Protein AF-X1Q5M1-F1 (afdb_monomer)

InterPro domains:
  IPR013759 DNA topoisomerase, type IIA, subunit B, C-terminal [G3DSA:3.40.50.670] (1-106)
  IPR013760 DNA topoisomerase, type IIA-like domain superfamily [SSF56719] (1-65)
  IPR049353 DNA gyrase subunit B, hook [PF21249] (38-58)

Sequence (118 aa):
MCDADSDGNHIRTLLLTFFYRQMTELIKEGHIYIAQPPLYRVKKGKREEYIATEEKMADLILDMGMEGLKLVKKKGKNVYTNSQFRAILELLLEVANIESSLKKNGVELEKYCQKRHP

pLDDT: mean 85.72, std 7.83, range [49.25, 97.44]

Radius of gyration: 23.25 Å; Cα contacts (8 Å, |Δi|>4): 74; chains: 1; bounding box: 54×49×53 Å

Foldseek 3Di:
DFDPDPVSVVVVVVVVVCCVVPPVVCVVVPVDDDDQAFPDWDDDPPDIDGHRDPVVVVVVVLVVVLVPDWDADPPDRDIDDSVRVSVVVVVVVVVVVVQVVCVVVVHHPVVVVVVVPD

Nearest PDB structures (foldseek):
  6rku-assembly1_B  TM=8.480E-01  e=4.125E-06  Escherichia coli K-12
  6rkw-assembly1_B  TM=8.469E-01  e=5.034E-06  Escherichia coli K-12
  3nuh-assembly1_B-2  TM=8.353E-01  e=5.034E-06  Escherichia coli K-12
  4tma-assembly2_F  TM=8.167E-01  e=1.776E-05  Escherichia coli str. K-12 substr. MC4100
  8qqu-assembly1_D  TM=7.892E-01  e=3.937E-05  Escherichia coli

Secondary structure (DSSP, 8-state):
---SSHHHHHHHHHHHHHHHHH-HHHHHTT--------SEEEEETTEEEEE--HHHHHHHHHHHHHTT---B-TTSSPBPPHHHHHHHHHHHHHHHHHHHHHHHTT--HHHHHHHH--

Solvent-accessible surface area (backbone atoms only — not comparable to full-atom values): 7236 Å² total; per-residue (Å²): 128,66,57,95,47,73,65,24,52,51,53,49,51,52,51,52,50,46,39,59,75,76,40,43,64,46,58,77,74,61,74,69,82,80,76,80,74,62,73,43,76,50,76,60,93,90,50,72,49,76,35,69,47,70,66,63,48,54,51,50,51,50,53,61,64,48,63,92,63,77,58,66,50,94,91,45,96,57,63,56,52,71,69,60,50,49,55,52,51,54,54,50,50,52,51,50,54,50,46,54,55,34,45,76,71,74,41,55,60,66,66,51,53,56,71,74,57,126

Organism: NCBI:txid412755

Mean predicted aligned error: 9.01 Å

Structure (mmCIF, N/CA/C/O backbone):
data_AF-X1Q5M1-F1
#
_entry.id   AF-X1Q5M1-F1
#
loop_
_atom_site.group_PDB
_atom_site.id
_atom_site.type_symbol
_atom_site.label_atom_id
_atom_site.label_alt_id
_atom_site.label_comp_id
_atom_site.label_asym_id
_atom_site.label_entity_id
_atom_site.label_seq_id
_atom_site.pdbx_PDB_ins_code
_atom_site.Cartn_x
_atom_site.Cartn_y
_atom_site.Cartn_z
_atom_site.occupancy
_atom_site.B_iso_or_equiv
_atom_site.auth_seq_id
_atom_site.auth_comp_id
_atom_site.auth_asym_id
_atom_site.auth_atom_id
_atom_site.pdbx_PDB_model_num
ATOM 1 N N . MET A 1 1 ? 15.154 -10.272 -10.911 1.00 66.25 1 MET A N 1
ATOM 2 C CA . MET A 1 1 ? 14.584 -9.943 -9.588 1.00 66.25 1 MET A CA 1
ATOM 3 C C . MET A 1 1 ? 15.639 -9.148 -8.845 1.00 66.25 1 MET A C 1
ATOM 5 O O . MET A 1 1 ? 16.787 -9.568 -8.861 1.00 66.25 1 MET A O 1
ATOM 9 N N . CYS A 1 2 ? 15.284 -7.985 -8.313 1.00 76.31 2 CYS A N 1
ATOM 10 C CA . CYS A 1 2 ? 16.157 -7.166 -7.474 1.00 76.31 2 CYS A CA 1
ATOM 11 C C . CYS A 1 2 ? 15.385 -6.878 -6.189 1.00 76.31 2 CYS A C 1
ATOM 13 O O . CYS A 1 2 ? 14.156 -6.777 -6.252 1.00 76.31 2 CYS A O 1
ATOM 15 N N . ASP A 1 3 ? 16.085 -6.759 -5.068 1.00 79.69 3 ASP A N 1
ATOM 16 C CA . ASP A 1 3 ? 15.444 -6.484 -3.785 1.00 79.69 3 ASP A CA 1
ATOM 17 C C . ASP A 1 3 ? 14.753 -5.113 -3.784 1.00 79.69 3 ASP A C 1
ATOM 19 O O . ASP A 1 3 ? 15.034 -4.244 -4.616 1.00 79.69 3 ASP A O 1
ATOM 23 N N . ALA A 1 4 ? 13.804 -4.935 -2.866 1.00 71.62 4 ALA A N 1
ATOM 24 C CA . ALA A 1 4 ? 13.036 -3.696 -2.736 1.00 71.62 4 ALA A CA 1
ATOM 25 C C . ALA A 1 4 ? 13.858 -2.528 -2.149 1.00 71.62 4 ALA A C 1
ATOM 27 O O . ALA A 1 4 ? 13.381 -1.393 -2.117 1.00 71.62 4 ALA A O 1
ATOM 28 N N . ASP A 1 5 ? 15.090 -2.797 -1.716 1.00 80.19 5 ASP A N 1
ATOM 29 C CA . ASP A 1 5 ? 15.965 -1.832 -1.061 1.00 80.19 5 ASP A CA 1
ATOM 30 C C . ASP A 1 5 ? 16.651 -0.876 -2.052 1.00 80.19 5 ASP A C 1
ATOM 32 O O . ASP A 1 5 ? 16.589 -1.030 -3.279 1.00 80.19 5 ASP A O 1
ATOM 36 N N . SER A 1 6 ? 17.341 0.135 -1.513 1.00 78.62 6 SER A N 1
ATOM 37 C CA . SER A 1 6 ? 18.070 1.142 -2.298 1.00 78.62 6 SER A CA 1
ATOM 38 C C . SER A 1 6 ? 19.025 0.515 -3.312 1.00 78.62 6 SER A C 1
ATOM 40 O O . SER A 1 6 ? 19.064 0.941 -4.466 1.00 78.62 6 SER A O 1
ATOM 42 N N . ASP A 1 7 ? 19.737 -0.540 -2.919 1.00 85.94 7 ASP A N 1
ATOM 43 C CA . ASP A 1 7 ? 20.718 -1.203 -3.778 1.00 85.94 7 ASP A CA 1
ATOM 44 C C . ASP A 1 7 ? 20.050 -2.009 -4.891 1.00 85.94 7 ASP A C 1
ATOM 46 O O . ASP A 1 7 ? 20.504 -1.989 -6.038 1.00 85.94 7 ASP A O 1
ATOM 50 N N . GLY A 1 8 ? 18.907 -2.633 -4.604 1.00 86.56 8 GLY A N 1
ATOM 51 C CA . GLY A 1 8 ? 18.095 -3.288 -5.622 1.00 86.56 8 GLY A CA 1
ATOM 52 C C . GLY A 1 8 ? 17.545 -2.291 -6.647 1.00 86.56 8 GLY A C 1
ATOM 53 O O . GLY A 1 8 ? 17.548 -2.576 -7.848 1.00 86.56 8 GLY A O 1
ATOM 54 N N . ASN A 1 9 ? 17.167 -1.084 -6.211 1.00 87.56 9 ASN A N 1
ATOM 55 C CA . ASN A 1 9 ? 16.775 0.009 -7.106 1.00 87.56 9 ASN A CA 1
ATOM 56 C C . ASN A 1 9 ? 17.954 0.519 -7.957 1.00 87.56 9 ASN A C 1
ATOM 58 O O . ASN A 1 9 ? 17.784 0.748 -9.161 1.00 87.56 9 ASN A O 1
ATOM 62 N N . HIS A 1 10 ? 19.150 0.656 -7.374 1.00 90.50 10 HIS A N 1
ATOM 63 C CA . HIS A 1 10 ? 20.361 1.051 -8.100 1.00 90.50 10 HIS A CA 1
ATOM 64 C C . HIS A 1 10 ? 20.737 0.020 -9.173 1.00 90.50 10 HIS A C 1
ATOM 66 O O . HIS A 1 10 ? 20.898 0.374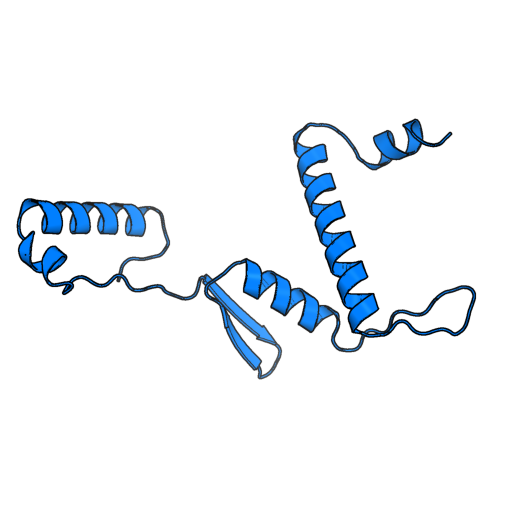 -10.343 1.00 90.50 10 HIS A O 1
ATOM 72 N N . ILE A 1 11 ? 20.791 -1.266 -8.814 1.00 93.75 11 ILE A N 1
ATOM 73 C CA . ILE A 1 11 ? 21.117 -2.361 -9.739 1.00 93.75 11 ILE A CA 1
ATOM 74 C C . ILE A 1 11 ? 20.072 -2.462 -10.852 1.00 93.75 11 ILE A C 1
ATOM 76 O O . ILE A 1 11 ? 20.431 -2.572 -12.026 1.00 93.75 11 ILE A O 1
ATOM 80 N N . ARG A 1 12 ? 18.779 -2.355 -10.518 1.00 94.06 12 ARG A N 1
ATOM 81 C CA . ARG A 1 12 ? 17.696 -2.351 -11.512 1.00 94.06 12 ARG A CA 1
ATOM 82 C C . ARG A 1 12 ? 17.873 -1.224 -12.526 1.00 94.06 12 ARG A C 1
ATOM 84 O O . ARG A 1 12 ? 17.752 -1.459 -13.724 1.00 94.06 12 ARG A O 1
ATOM 91 N N . THR A 1 13 ? 18.202 -0.022 -12.061 1.00 94.12 13 THR A N 1
ATOM 92 C CA . THR A 1 13 ? 18.420 1.143 -12.933 1.00 94.12 13 THR A CA 1
ATOM 93 C C . THR A 1 13 ? 19.626 0.945 -13.852 1.00 94.12 13 THR A C 1
ATOM 95 O O . THR A 1 13 ? 19.541 1.238 -15.047 1.00 94.12 13 THR A O 1
ATOM 98 N N . LEU A 1 14 ? 20.727 0.391 -13.337 1.00 95.19 14 LEU A N 1
ATOM 99 C CA . LEU A 1 14 ? 21.912 0.077 -14.139 1.00 95.19 14 LEU A CA 1
ATOM 100 C C . LEU A 1 14 ? 21.609 -0.961 -15.226 1.00 95.19 14 LEU A C 1
ATOM 102 O O . LEU A 1 14 ? 21.968 -0.748 -16.382 1.00 95.19 14 LEU A O 1
ATOM 106 N N . LEU A 1 15 ? 20.903 -2.043 -14.884 1.00 94.81 15 LEU A N 1
ATOM 107 C CA . LEU A 1 15 ? 20.518 -3.085 -15.840 1.00 94.81 15 LEU A CA 1
ATOM 108 C C . LEU A 1 15 ? 19.565 -2.555 -16.914 1.00 94.81 15 LEU A C 1
ATOM 110 O O . LEU A 1 15 ? 19.780 -2.809 -18.096 1.00 94.81 15 LEU A O 1
ATOM 114 N N . LEU A 1 16 ? 18.554 -1.770 -16.533 1.00 95.50 16 LEU A N 1
ATOM 115 C CA . LEU A 1 16 ? 17.648 -1.138 -17.497 1.00 95.50 16 LEU A CA 1
ATOM 116 C C . LEU A 1 16 ? 18.399 -0.184 -18.431 1.00 95.50 16 LEU A C 1
ATOM 118 O O . LEU A 1 16 ? 18.169 -0.198 -19.637 1.00 95.50 16 LEU A O 1
ATOM 122 N N . THR A 1 17 ? 19.348 0.587 -17.897 1.00 96.38 17 THR A N 1
ATOM 123 C CA . THR A 1 17 ? 20.201 1.473 -18.703 1.00 96.38 17 THR A CA 1
ATOM 124 C C . THR A 1 17 ? 21.088 0.674 -19.657 1.00 96.38 17 THR A C 1
ATOM 126 O O . THR A 1 17 ? 21.249 1.052 -20.817 1.00 96.38 17 THR A O 1
ATOM 129 N N . PHE A 1 18 ? 21.648 -0.446 -19.199 1.00 96.81 18 PHE A N 1
ATOM 130 C CA . PHE A 1 18 ? 22.438 -1.349 -20.028 1.00 96.81 18 PHE A CA 1
ATOM 131 C C . PHE A 1 18 ? 21.603 -1.943 -21.170 1.00 96.81 18 PHE A C 1
ATOM 133 O O . PHE A 1 18 ? 21.995 -1.802 -22.328 1.00 96.81 18 PHE A O 1
ATOM 140 N N . PHE A 1 19 ? 20.435 -2.526 -20.876 1.00 96.81 19 PHE A N 1
ATOM 141 C CA . PHE A 1 19 ? 19.545 -3.081 -21.902 1.00 96.81 19 PHE A CA 1
ATOM 142 C C . PHE A 1 19 ? 19.086 -2.010 -22.887 1.00 96.81 19 PHE A C 1
ATOM 144 O O . PHE A 1 19 ? 19.095 -2.240 -24.091 1.00 96.81 19 PHE A O 1
ATOM 151 N N . TYR A 1 20 ? 18.779 -0.809 -22.401 1.00 96.56 20 TYR A N 1
ATOM 152 C CA . TYR A 1 20 ? 18.388 0.300 -23.261 1.00 96.56 20 TYR A CA 1
ATOM 153 C C . TYR A 1 20 ? 19.497 0.712 -24.232 1.00 96.56 20 TYR A C 1
ATOM 155 O O . TYR A 1 20 ? 19.217 0.944 -25.408 1.00 96.56 20 TYR A O 1
ATOM 163 N N . ARG A 1 21 ? 20.753 0.769 -23.768 1.00 96.81 21 ARG A N 1
ATOM 164 C CA . ARG A 1 21 ? 21.893 1.226 -24.579 1.00 96.81 21 ARG A CA 1
ATOM 165 C C . ARG A 1 21 ? 22.500 0.149 -25.474 1.00 96.81 21 ARG A C 1
ATOM 167 O O . ARG A 1 21 ? 23.011 0.497 -26.530 1.00 96.81 21 ARG A O 1
ATOM 174 N N . GLN A 1 22 ? 22.509 -1.110 -25.040 1.00 97.44 22 GLN A N 1
ATOM 175 C CA . GLN A 1 22 ? 23.234 -2.193 -25.719 1.00 97.44 22 GLN A CA 1
ATOM 176 C C . GLN A 1 22 ? 22.310 -3.193 -26.423 1.00 97.44 22 GLN A C 1
ATOM 178 O O . GLN A 1 22 ? 22.741 -3.869 -27.350 1.00 97.44 22 GLN A O 1
ATOM 183 N N . MET A 1 23 ? 21.054 -3.318 -25.984 1.00 96.94 23 MET A N 1
ATOM 184 C CA . MET A 1 23 ? 20.126 -4.366 -26.428 1.00 96.94 23 MET A CA 1
ATOM 185 C C . MET A 1 23 ? 18.694 -3.825 -26.568 1.00 96.94 23 MET A C 1
ATOM 187 O O . MET A 1 23 ? 17.742 -4.395 -26.038 1.00 96.94 23 MET A O 1
ATOM 191 N N . THR A 1 24 ? 18.531 -2.699 -27.269 1.00 96.19 24 THR A N 1
ATOM 192 C CA . THR A 1 24 ? 17.254 -1.968 -27.344 1.00 96.19 24 THR A CA 1
ATOM 193 C C . THR A 1 24 ? 16.107 -2.805 -27.918 1.00 96.19 24 THR A C 1
ATOM 195 O O . THR A 1 24 ? 14.965 -2.641 -27.491 1.00 96.19 24 THR A O 1
ATOM 198 N N . GLU A 1 25 ? 16.390 -3.723 -28.846 1.00 97.44 25 GLU A N 1
ATOM 199 C CA . GLU A 1 25 ? 15.366 -4.592 -29.443 1.00 97.44 25 GLU A CA 1
ATOM 200 C C . GLU A 1 25 ? 14.678 -5.479 -28.392 1.00 97.44 25 GLU A C 1
ATOM 202 O O . GLU A 1 25 ? 13.463 -5.630 -28.438 1.00 97.44 25 GLU A O 1
ATOM 207 N N . LEU A 1 26 ? 15.391 -5.933 -27.349 1.00 96.00 26 LEU A N 1
ATOM 208 C CA . LEU A 1 26 ? 14.775 -6.699 -26.254 1.00 96.00 26 LEU A CA 1
ATOM 209 C C . LEU A 1 26 ? 13.710 -5.898 -25.495 1.00 96.00 26 LEU A C 1
ATOM 211 O O . LEU A 1 26 ? 12.736 -6.467 -25.002 1.00 96.00 26 LEU A O 1
ATOM 215 N N . ILE A 1 27 ? 13.891 -4.580 -25.394 1.00 95.12 27 ILE A N 1
ATOM 216 C CA . ILE A 1 27 ? 12.912 -3.691 -24.765 1.00 95.12 27 ILE A CA 1
ATOM 217 C C . ILE A 1 27 ? 11.727 -3.467 -25.705 1.00 95.12 27 ILE A C 1
ATOM 219 O O . ILE A 1 27 ? 10.584 -3.555 -25.264 1.00 95.12 27 ILE A O 1
ATOM 223 N N . LYS A 1 28 ? 11.985 -3.198 -26.991 1.00 95.69 28 LYS A N 1
ATOM 224 C CA . LYS A 1 28 ? 10.932 -2.938 -27.988 1.00 95.69 28 LYS A CA 1
ATOM 225 C C . LYS A 1 28 ? 10.024 -4.144 -28.208 1.00 95.69 28 LYS A C 1
ATOM 227 O O . LYS A 1 28 ? 8.820 -3.972 -28.356 1.00 95.69 28 LYS A O 1
ATOM 232 N N . GLU A 1 29 ? 10.594 -5.342 -28.206 1.00 97.25 29 GLU A N 1
ATOM 233 C CA . GLU A 1 29 ? 9.851 -6.593 -28.368 1.00 97.25 29 GLU A CA 1
ATOM 234 C C . GLU A 1 29 ? 9.181 -7.070 -27.066 1.00 97.25 29 GLU A C 1
ATOM 236 O O . GLU A 1 29 ? 8.429 -8.041 -27.082 1.00 97.25 29 GLU A O 1
ATOM 241 N N . GLY A 1 30 ? 9.403 -6.379 -25.940 1.00 95.69 30 GLY A N 1
ATOM 242 C CA . GLY A 1 30 ? 8.718 -6.664 -24.679 1.00 95.69 30 GLY A CA 1
ATOM 243 C C . GLY A 1 30 ? 9.256 -7.872 -23.907 1.00 95.69 30 GLY A C 1
ATOM 244 O O . GLY A 1 30 ? 8.529 -8.435 -23.095 1.00 95.69 30 GLY A O 1
ATOM 245 N N . HIS A 1 31 ? 10.521 -8.257 -24.112 1.00 96.06 31 HIS A N 1
ATOM 246 C CA . HIS A 1 31 ? 11.140 -9.417 -23.443 1.00 96.06 31 HIS A CA 1
ATOM 247 C C . HIS A 1 31 ? 11.659 -9.121 -22.028 1.00 96.06 31 HIS A C 1
ATOM 249 O O . HIS A 1 31 ? 12.075 -10.032 -21.310 1.00 96.06 31 HIS A O 1
ATOM 255 N N . ILE A 1 32 ? 11.679 -7.851 -21.614 1.00 94.62 32 ILE A N 1
ATOM 256 C CA . ILE A 1 32 ? 12.181 -7.428 -20.302 1.00 94.62 32 ILE A CA 1
ATOM 257 C C . ILE A 1 32 ? 11.019 -7.270 -19.316 1.00 94.62 32 ILE A C 1
ATOM 259 O O . ILE A 1 32 ? 10.183 -6.381 -19.465 1.00 94.62 32 ILE A O 1
ATOM 263 N N . TYR A 1 33 ? 11.022 -8.083 -18.257 1.00 93.69 33 TYR A N 1
ATOM 264 C CA . TYR A 1 33 ? 10.020 -8.050 -17.187 1.00 93.69 33 TYR A CA 1
ATOM 265 C C . TYR A 1 33 ? 10.648 -7.696 -15.839 1.00 93.69 33 TYR A C 1
ATOM 267 O O . TYR A 1 33 ? 11.748 -8.141 -15.500 1.00 93.69 33 TYR A O 1
ATOM 275 N N . ILE A 1 34 ? 9.918 -6.925 -15.034 1.00 91.00 34 ILE A N 1
ATOM 276 C 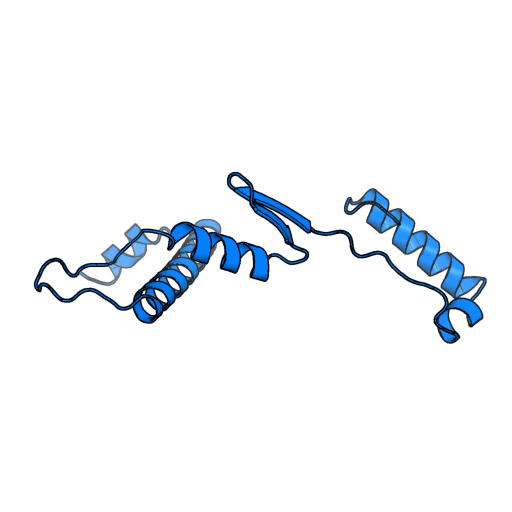CA . ILE A 1 34 ? 10.302 -6.584 -13.663 1.00 91.00 34 ILE A CA 1
ATOM 277 C C . ILE A 1 34 ? 9.366 -7.330 -12.717 1.00 91.00 34 ILE A C 1
ATOM 279 O O . ILE A 1 34 ? 8.152 -7.146 -12.758 1.00 91.00 34 ILE A O 1
ATOM 283 N N . ALA A 1 35 ? 9.936 -8.168 -11.855 1.00 89.31 35 ALA A N 1
ATOM 284 C CA . ALA A 1 35 ? 9.174 -8.808 -10.792 1.00 89.31 35 ALA A CA 1
ATOM 285 C C . ALA A 1 35 ? 8.682 -7.749 -9.793 1.00 89.31 35 ALA A C 1
ATOM 287 O O . ALA A 1 35 ? 9.462 -6.896 -9.368 1.00 89.31 35 ALA A O 1
ATOM 288 N N . GLN A 1 36 ? 7.411 -7.835 -9.404 1.00 83.25 36 GLN A N 1
ATOM 289 C CA . GLN A 1 36 ? 6.810 -7.015 -8.353 1.00 83.25 36 GLN A CA 1
ATOM 290 C C . GLN A 1 36 ? 6.555 -7.898 -7.126 1.00 83.25 36 GLN A C 1
ATOM 292 O O . GLN A 1 36 ? 5.499 -8.530 -7.041 1.00 83.25 36 GLN A O 1
ATOM 297 N N . PRO A 1 37 ? 7.531 -8.027 -6.209 1.00 82.50 37 PRO A N 1
ATOM 298 C CA . PRO A 1 37 ? 7.317 -8.777 -4.980 1.00 82.50 37 PRO A CA 1
ATOM 299 C C . PRO A 1 37 ? 6.247 -8.091 -4.110 1.00 82.50 37 PRO A C 1
ATOM 301 O O . PRO A 1 37 ? 6.086 -6.870 -4.180 1.00 82.50 37 PRO A O 1
ATOM 304 N N . PRO A 1 38 ? 5.509 -8.853 -3.284 1.00 81.31 38 PRO A N 1
ATOM 305 C CA . PRO A 1 38 ? 4.541 -8.279 -2.360 1.00 81.31 38 PRO A CA 1
ATOM 306 C C . PRO A 1 38 ? 5.245 -7.417 -1.306 1.00 81.31 38 PRO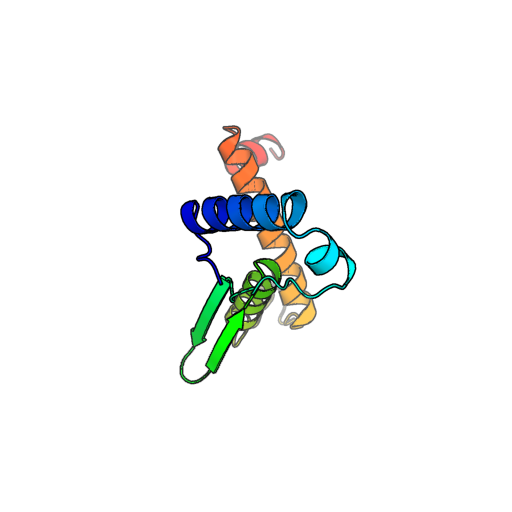 A C 1
ATOM 308 O O . PRO A 1 38 ? 6.297 -7.791 -0.790 1.00 81.31 38 PRO A O 1
ATOM 311 N N . LEU A 1 39 ? 4.636 -6.280 -0.972 1.00 81.88 39 LEU A N 1
ATOM 312 C CA . LEU A 1 39 ? 5.166 -5.308 -0.017 1.00 81.88 39 LEU A CA 1
ATOM 313 C C . LEU A 1 39 ? 4.936 -5.750 1.436 1.00 81.88 39 LEU A C 1
ATOM 315 O O . LEU A 1 39 ? 5.775 -5.521 2.303 1.00 81.88 39 LEU A O 1
ATOM 319 N N . TYR A 1 40 ? 3.815 -6.425 1.695 1.00 83.44 40 TYR A N 1
ATOM 320 C CA . TYR A 1 40 ? 3.427 -6.890 3.021 1.00 83.44 40 TYR A CA 1
ATOM 321 C C . TYR A 1 40 ? 3.024 -8.359 3.018 1.00 83.44 40 TYR A C 1
ATOM 323 O O . TYR A 1 40 ? 2.498 -8.899 2.043 1.00 83.44 40 TYR A O 1
ATOM 331 N N . ARG A 1 41 ? 3.206 -8.984 4.181 1.00 86.31 41 ARG A N 1
ATOM 332 C CA . ARG A 1 41 ? 2.650 -10.292 4.513 1.00 86.31 41 ARG A CA 1
ATOM 333 C C . ARG A 1 41 ? 1.884 -10.177 5.819 1.00 86.31 41 ARG A C 1
ATOM 335 O O . ARG A 1 41 ? 2.490 -9.952 6.867 1.00 86.31 41 ARG A O 1
ATOM 342 N N . VAL A 1 42 ? 0.569 -10.340 5.760 1.00 85.12 42 VAL A N 1
ATOM 343 C CA . VAL A 1 42 ? -0.310 -10.251 6.929 1.00 85.12 42 VAL A CA 1
ATOM 344 C C . VAL A 1 42 ? -0.707 -11.650 7.369 1.00 85.12 42 VAL A C 1
ATOM 346 O O . VAL A 1 42 ? -1.120 -12.472 6.555 1.00 85.12 42 VAL A O 1
ATOM 349 N N . LYS A 1 43 ? -0.584 -11.930 8.669 1.00 85.69 43 LYS A N 1
ATOM 350 C CA . LYS A 1 43 ? -0.919 -13.233 9.252 1.00 85.69 43 LYS A CA 1
ATOM 351 C C . LYS A 1 43 ? -1.798 -13.068 10.489 1.00 85.69 43 LYS A C 1
ATOM 353 O O . LYS A 1 43 ? -1.377 -12.459 11.468 1.00 85.69 43 LYS A O 1
ATOM 358 N N . LYS A 1 44 ? -2.993 -13.669 10.474 1.00 81.50 44 LYS A N 1
ATOM 359 C CA . LYS A 1 44 ? -3.912 -13.750 11.627 1.00 81.50 44 LYS A CA 1
ATOM 360 C C . LYS A 1 44 ? -4.403 -15.185 11.787 1.00 81.50 44 LYS A C 1
ATOM 362 O O . LYS A 1 44 ? -5.224 -15.681 11.015 1.00 81.50 44 LYS A O 1
ATOM 367 N N . GLY A 1 45 ? -3.880 -15.875 12.800 1.00 84.50 45 GLY A N 1
ATOM 368 C CA . GLY A 1 45 ? -4.163 -17.293 13.030 1.00 84.50 45 GLY A CA 1
ATOM 369 C C . GLY A 1 45 ? -3.745 -18.153 11.833 1.00 84.50 45 GLY A C 1
ATOM 370 O O . GLY A 1 45 ? -2.556 -18.262 11.537 1.00 84.50 45 GLY A O 1
ATOM 371 N N . LYS A 1 46 ? -4.731 -18.756 11.155 1.00 84.31 46 LYS A N 1
ATOM 372 C CA . LYS A 1 46 ? -4.536 -19.589 9.953 1.00 84.31 46 LYS A CA 1
ATOM 373 C C . LYS A 1 46 ? -4.644 -18.821 8.626 1.00 84.31 46 LYS A C 1
ATOM 375 O O . LYS A 1 46 ? -4.346 -19.407 7.594 1.00 84.31 46 LYS A O 1
ATOM 380 N N . ARG A 1 47 ? -5.091 -17.557 8.631 1.00 79.50 47 ARG A N 1
ATOM 381 C CA . ARG A 1 47 ? -5.147 -16.723 7.418 1.00 79.50 47 ARG A CA 1
ATOM 382 C C . ARG A 1 47 ? -3.787 -16.056 7.199 1.00 79.50 47 ARG A C 1
ATOM 384 O O . ARG A 1 47 ? -3.275 -15.413 8.118 1.00 79.50 47 ARG A O 1
ATOM 391 N N . GLU A 1 48 ? -3.228 -16.223 6.004 1.00 86.50 48 GLU A N 1
ATOM 392 C CA . GLU A 1 48 ? -2.001 -15.574 5.531 1.00 86.50 48 GLU A CA 1
ATOM 393 C C . GLU A 1 48 ? -2.287 -14.958 4.160 1.00 86.50 48 GLU A C 1
ATOM 395 O O . GLU A 1 48 ? -2.792 -15.643 3.271 1.00 86.50 48 GLU A O 1
ATOM 400 N N . GLU A 1 49 ? -2.008 -13.665 4.011 1.00 85.38 49 GLU A N 1
ATOM 401 C CA . GLU A 1 49 ? -2.274 -12.910 2.788 1.00 85.38 49 GLU A CA 1
ATOM 402 C C . GLU A 1 49 ? -1.071 -12.034 2.430 1.00 85.38 49 GLU A C 1
ATOM 404 O O . GLU A 1 49 ? -0.449 -11.409 3.297 1.00 85.38 49 GLU A O 1
ATOM 409 N N . TYR A 1 50 ? -0.727 -12.015 1.143 1.00 86.94 50 TYR A N 1
ATOM 410 C CA . TYR A 1 50 ? 0.363 -11.217 0.593 1.00 86.94 50 TYR A CA 1
ATOM 411 C C . TYR A 1 50 ? -0.216 -10.006 -0.127 1.00 86.94 50 TYR A C 1
ATOM 413 O O . TYR A 1 50 ? -1.028 -10.149 -1.039 1.00 86.94 50 TYR A O 1
ATOM 421 N N . ILE A 1 51 ? 0.221 -8.815 0.270 1.00 85.62 51 ILE A N 1
ATOM 422 C CA . ILE A 1 51 ? -0.358 -7.556 -0.190 1.00 85.62 51 ILE A CA 1
ATOM 423 C C . ILE A 1 51 ? 0.724 -6.740 -0.884 1.00 85.62 51 ILE A C 1
ATOM 425 O O . ILE A 1 51 ? 1.795 -6.501 -0.332 1.00 85.62 51 ILE A O 1
ATOM 429 N N . ALA A 1 52 ? 0.444 -6.309 -2.111 1.00 80.69 52 ALA A N 1
ATOM 430 C CA . ALA A 1 52 ? 1.397 -5.566 -2.934 1.00 80.69 52 ALA A CA 1
ATOM 431 C C . ALA A 1 52 ? 1.362 -4.042 -2.712 1.00 80.69 52 ALA A C 1
ATOM 433 O O . ALA A 1 52 ? 2.289 -3.356 -3.121 1.00 80.69 52 ALA A O 1
ATOM 434 N N . THR A 1 53 ? 0.307 -3.507 -2.090 1.00 84.50 53 THR A N 1
ATOM 435 C CA . THR A 1 53 ? 0.036 -2.060 -2.027 1.00 84.50 53 THR A CA 1
ATOM 436 C C . THR A 1 53 ? -0.357 -1.611 -0.624 1.00 84.50 53 THR A C 1
ATOM 438 O O . THR A 1 53 ? -1.094 -2.319 0.061 1.00 84.50 53 THR A O 1
ATOM 441 N N . GLU A 1 54 ? 0.046 -0.400 -0.244 1.00 83.12 54 GLU A N 1
ATOM 442 C CA . GLU A 1 54 ? -0.321 0.219 1.038 1.00 83.12 54 GLU A CA 1
ATOM 443 C C . GLU A 1 54 ? -1.834 0.409 1.205 1.00 83.12 54 GLU A C 1
ATOM 445 O O . GLU A 1 54 ? -2.364 0.134 2.276 1.00 83.12 54 GLU A O 1
ATOM 450 N N . GLU A 1 55 ? -2.550 0.787 0.142 1.00 84.44 55 GLU A N 1
ATOM 451 C CA . GLU A 1 55 ? -4.009 0.991 0.177 1.00 84.44 55 GLU A CA 1
ATOM 452 C C . GLU A 1 55 ? -4.748 -0.282 0.611 1.00 84.44 55 GLU A C 1
ATOM 454 O O . GLU A 1 55 ? -5.453 -0.294 1.616 1.00 84.44 55 GLU A O 1
ATOM 459 N N . LYS A 1 56 ? -4.478 -1.401 -0.073 1.00 84.50 56 LYS A N 1
ATOM 460 C CA . LYS A 1 56 ? -5.035 -2.714 0.291 1.00 84.50 56 LYS A CA 1
ATOM 461 C C . LYS A 1 56 ? -4.651 -3.153 1.704 1.00 84.50 56 LYS A C 1
ATOM 463 O O . LYS A 1 56 ? -5.413 -3.867 2.347 1.00 84.50 56 LYS A O 1
ATOM 468 N N . MET A 1 57 ? -3.471 -2.758 2.183 1.00 85.25 57 MET A N 1
ATOM 469 C CA . MET A 1 57 ? -3.042 -3.047 3.550 1.00 85.25 57 MET A CA 1
ATOM 470 C C . MET A 1 57 ? -3.881 -2.257 4.563 1.00 85.25 57 MET A C 1
ATOM 472 O O . MET A 1 57 ? -4.345 -2.833 5.545 1.00 85.25 57 MET A O 1
ATOM 476 N N . ALA A 1 58 ? -4.126 -0.969 4.310 1.00 84.12 58 ALA A N 1
ATOM 477 C CA . ALA A 1 58 ? -4.983 -0.136 5.150 1.00 84.12 58 ALA A CA 1
ATOM 478 C C . ALA A 1 58 ? -6.428 -0.663 5.194 1.00 84.12 58 ALA A C 1
ATOM 480 O O . ALA A 1 58 ? -6.993 -0.802 6.281 1.00 84.12 58 ALA A O 1
ATOM 481 N N . ASP A 1 59 ? -6.986 -1.040 4.041 1.00 86.50 59 ASP A N 1
ATOM 482 C CA . ASP A 1 59 ? -8.323 -1.636 3.945 1.00 86.50 59 ASP A CA 1
ATOM 483 C C . ASP A 1 59 ? -8.436 -2.938 4.739 1.00 86.50 59 ASP A C 1
ATOM 485 O O . ASP A 1 59 ? -9.373 -3.128 5.515 1.00 86.50 59 ASP A O 1
ATOM 489 N N . LEU A 1 60 ? -7.448 -3.821 4.594 1.00 85.88 60 LEU A N 1
ATOM 490 C CA . LEU A 1 60 ? -7.439 -5.105 5.280 1.00 85.88 60 LEU A CA 1
ATOM 491 C C . LEU A 1 60 ? -7.304 -4.939 6.800 1.00 85.88 60 LEU A C 1
ATOM 493 O O . LEU A 1 60 ? -7.960 -5.653 7.560 1.00 85.88 60 LEU A O 1
ATOM 497 N N . ILE A 1 61 ? -6.507 -3.971 7.263 1.00 84.38 61 ILE A N 1
ATOM 498 C CA . ILE A 1 61 ? -6.420 -3.624 8.689 1.00 84.38 61 ILE A CA 1
ATOM 499 C C . ILE A 1 61 ? -7.764 -3.099 9.205 1.00 84.38 61 ILE A C 1
ATOM 501 O O . ILE A 1 61 ? -8.189 -3.506 10.290 1.00 84.38 61 ILE A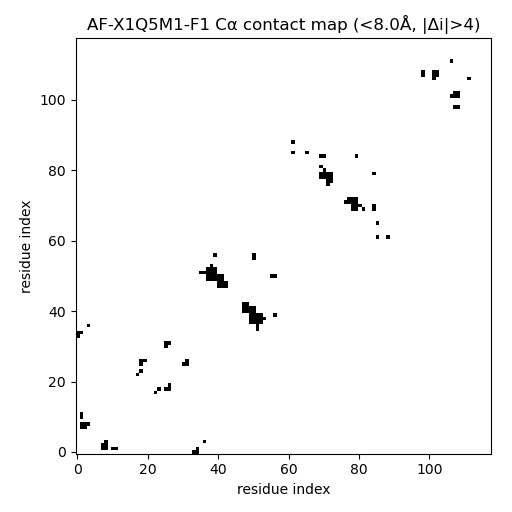 O 1
ATOM 505 N N . LEU A 1 62 ? -8.435 -2.226 8.446 1.00 87.12 62 LEU A N 1
ATOM 506 C CA . LEU A 1 62 ? -9.760 -1.711 8.797 1.00 87.12 62 LEU A CA 1
ATOM 507 C C . LEU A 1 62 ? -10.769 -2.848 8.953 1.00 87.12 62 LEU A C 1
ATOM 509 O O . LEU A 1 62 ? -11.417 -2.952 9.996 1.00 87.12 62 LEU A O 1
ATOM 513 N N . ASP A 1 63 ? -10.851 -3.739 7.969 1.00 86.19 63 ASP A N 1
ATOM 514 C CA . ASP A 1 63 ? -11.770 -4.876 8.006 1.00 86.19 63 ASP A CA 1
ATOM 515 C C . ASP A 1 63 ? -11.465 -5.817 9.175 1.00 86.19 63 ASP A C 1
ATOM 517 O O . ASP A 1 63 ? -12.363 -6.187 9.936 1.00 86.19 63 ASP A O 1
ATOM 521 N N . MET A 1 64 ? -10.189 -6.143 9.395 1.00 84.75 64 MET A N 1
ATOM 522 C CA . MET A 1 64 ? -9.764 -6.967 10.529 1.00 84.75 64 MET A CA 1
ATOM 523 C C . MET A 1 64 ? -10.061 -6.328 11.886 1.00 84.75 64 MET A C 1
ATOM 525 O O . MET A 1 64 ? -10.303 -7.061 12.847 1.00 84.75 64 MET A O 1
ATOM 529 N N . GLY A 1 65 ? -9.991 -4.998 11.985 1.00 84.00 65 GLY A N 1
ATOM 530 C CA . GLY A 1 65 ? -10.325 -4.243 13.190 1.00 84.00 65 GLY A CA 1
ATOM 531 C C . GLY A 1 65 ? -11.831 -4.165 13.429 1.00 84.00 65 GLY A C 1
ATOM 532 O O . GLY A 1 65 ? -12.272 -4.182 14.574 1.00 84.00 65 GLY A O 1
ATOM 533 N N . MET A 1 66 ? -12.627 -4.133 12.360 1.00 86.19 66 MET A N 1
ATOM 534 C CA . MET A 1 66 ? -14.086 -4.152 12.428 1.00 86.19 66 MET A CA 1
ATOM 535 C C . MET A 1 66 ? -14.659 -5.533 12.772 1.00 86.19 66 MET A C 1
ATOM 537 O O . MET A 1 66 ? -15.765 -5.610 13.318 1.00 86.19 66 MET A O 1
ATOM 541 N N . GLU A 1 67 ? -13.939 -6.622 12.480 1.00 83.88 67 GLU A N 1
ATOM 542 C CA . GLU A 1 67 ? -14.355 -7.986 12.824 1.00 83.88 67 GLU A CA 1
ATOM 543 C C . GLU A 1 67 ? -14.668 -8.112 14.331 1.00 83.88 67 GLU A C 1
ATOM 545 O O . GLU A 1 67 ? -13.785 -8.097 15.186 1.00 83.88 67 GLU A O 1
ATOM 550 N N . GLY A 1 68 ? -15.952 -8.287 14.663 1.00 79.81 68 GLY A N 1
ATOM 551 C CA . GLY A 1 68 ? -16.421 -8.492 16.039 1.00 79.81 68 GLY A CA 1
ATOM 552 C C . GLY A 1 68 ? -16.787 -7.217 16.807 1.00 79.81 68 GLY A C 1
ATOM 553 O O . GLY A 1 68 ? -17.276 -7.320 17.932 1.00 79.81 68 GLY A O 1
ATOM 554 N N . LEU A 1 69 ? -16.628 -6.032 16.210 1.00 84.88 69 LEU A N 1
ATOM 555 C CA . LEU A 1 69 ? -17.050 -4.764 16.806 1.00 84.88 69 LEU A CA 1
ATOM 556 C C . LEU A 1 69 ? -18.450 -4.357 16.335 1.00 84.88 69 LEU A C 1
ATOM 558 O O . LEU A 1 69 ? -18.842 -4.569 15.190 1.00 84.88 69 LEU A O 1
ATOM 562 N N . LYS A 1 70 ? -19.217 -3.735 17.234 1.00 82.25 70 LYS A N 1
ATOM 563 C CA . LYS A 1 70 ? -20.498 -3.092 16.915 1.00 82.25 70 LYS A CA 1
ATOM 564 C C . LYS A 1 70 ? -20.522 -1.703 17.525 1.00 82.25 70 LYS A C 1
ATOM 566 O O . LYS A 1 70 ? -20.340 -1.553 18.732 1.00 82.25 70 LYS A O 1
ATOM 571 N N . LEU A 1 71 ? -20.789 -0.695 16.703 1.00 82.44 71 LEU A N 1
ATOM 572 C CA . LEU A 1 71 ? -20.928 0.675 17.176 1.00 82.44 71 LEU A CA 1
ATOM 573 C C . LEU A 1 71 ? -22.369 0.915 17.649 1.00 82.44 71 LEU A C 1
ATOM 575 O O . LEU A 1 71 ? -23.325 0.737 16.893 1.00 82.44 71 LEU A O 1
ATOM 579 N N . VAL A 1 72 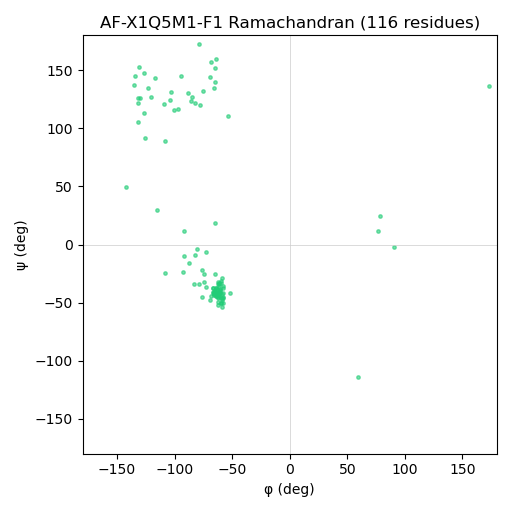? -22.528 1.335 18.907 1.00 85.38 72 VAL A N 1
ATOM 580 C CA . VAL A 1 72 ? -23.835 1.599 19.533 1.00 85.38 72 VAL A CA 1
ATOM 581 C C . VAL A 1 72 ? -23.884 3.035 20.040 1.00 85.38 72 VAL A C 1
ATOM 583 O O . VAL A 1 72 ? -22.946 3.517 20.676 1.00 85.38 72 VAL A O 1
ATOM 586 N N . LYS A 1 73 ? -24.986 3.745 19.777 1.00 83.88 73 LYS A N 1
ATOM 587 C CA . LYS A 1 73 ? -25.158 5.126 20.242 1.00 83.88 73 LYS A CA 1
ATOM 588 C C . LYS A 1 73 ? -25.468 5.158 21.748 1.00 83.88 73 LYS A C 1
ATOM 590 O O . LYS A 1 73 ? -26.368 4.482 22.229 1.00 83.88 73 LYS A O 1
ATOM 595 N N . LYS A 1 74 ? -24.774 6.015 22.508 1.00 77.75 74 LYS A N 1
ATOM 596 C CA . LYS A 1 74 ? -24.939 6.134 23.977 1.00 77.75 74 LYS A CA 1
ATOM 597 C C . LYS A 1 74 ? -26.331 6.633 24.420 1.00 77.75 74 LYS A C 1
ATOM 599 O O . LYS A 1 74 ? -26.751 6.348 25.533 1.00 77.75 74 LYS A O 1
ATOM 604 N N . LYS A 1 75 ? -27.051 7.375 23.563 1.00 74.50 75 LYS A N 1
ATOM 605 C CA . LYS A 1 75 ? -28.363 8.010 23.850 1.00 74.50 75 LYS A CA 1
ATOM 606 C C . LYS A 1 75 ? -29.531 7.460 23.010 1.00 74.50 75 LYS A C 1
ATOM 608 O O . LYS A 1 75 ? -30.483 8.170 22.710 1.00 74.50 75 LYS A O 1
ATOM 613 N N . GLY A 1 76 ? -29.461 6.196 22.612 1.00 62.94 76 GLY A N 1
ATOM 614 C CA . GLY A 1 76 ? -30.546 5.497 21.924 1.00 62.94 76 GLY A CA 1
ATOM 615 C C . GLY A 1 76 ? -30.052 4.133 21.476 1.00 62.94 76 GLY A C 1
ATOM 616 O O . GLY A 1 76 ? -28.946 4.044 20.960 1.00 62.94 76 GLY A O 1
ATOM 617 N N . LYS A 1 77 ? -30.843 3.072 21.661 1.00 68.00 77 LYS A N 1
ATOM 618 C CA . LYS A 1 77 ? -30.476 1.675 21.340 1.00 68.00 77 LYS A CA 1
ATOM 619 C C . LYS A 1 77 ? -30.263 1.394 19.835 1.00 68.00 77 LYS A C 1
ATOM 621 O O . LYS A 1 77 ? -30.289 0.241 19.421 1.00 68.00 77 LYS A O 1
ATOM 626 N N . ASN A 1 78 ? -30.045 2.417 19.012 1.00 76.62 78 ASN A N 1
ATOM 627 C CA . ASN A 1 78 ? -29.764 2.242 17.596 1.00 76.62 78 ASN A CA 1
ATOM 628 C C . ASN A 1 78 ? -28.305 1.812 17.426 1.00 76.62 78 ASN A C 1
ATOM 630 O O . ASN A 1 78 ? -27.372 2.512 17.837 1.00 76.62 78 ASN A O 1
ATOM 634 N N . VAL A 1 79 ? -28.141 0.634 16.833 1.00 81.31 79 VAL A N 1
ATOM 635 C CA . VAL A 1 79 ? -26.857 0.065 16.428 1.00 81.31 79 VAL A CA 1
ATOM 636 C C . VAL A 1 79 ? -26.566 0.565 15.018 1.00 81.31 79 VAL A C 1
ATOM 638 O O . VAL A 1 79 ? -27.441 0.497 14.154 1.00 81.31 79 VAL A O 1
ATOM 641 N N . TYR A 1 80 ? -25.366 1.091 14.788 1.00 82.06 80 TYR A N 1
ATOM 642 C CA . TYR A 1 80 ? -24.953 1.480 13.442 1.00 82.06 80 TYR A CA 1
ATOM 643 C C . TYR A 1 80 ? -24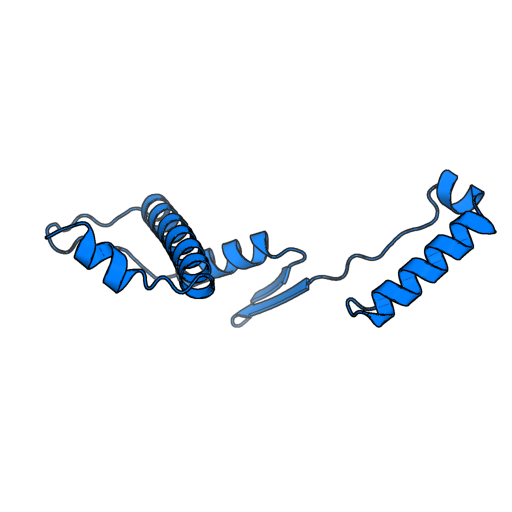.751 0.232 12.583 1.00 82.06 80 TYR A C 1
ATOM 645 O O . TYR A 1 80 ? -24.291 -0.806 13.061 1.00 82.06 80 TYR A O 1
ATOM 653 N N . THR A 1 81 ? -25.093 0.339 11.303 1.00 85.69 81 THR A N 1
ATOM 654 C CA . THR A 1 81 ? -24.787 -0.716 10.328 1.00 85.69 81 THR A CA 1
ATOM 655 C C . THR A 1 81 ? -23.278 -0.804 10.093 1.00 85.69 81 THR A C 1
ATOM 657 O O . THR A 1 81 ? -22.557 0.176 10.291 1.00 85.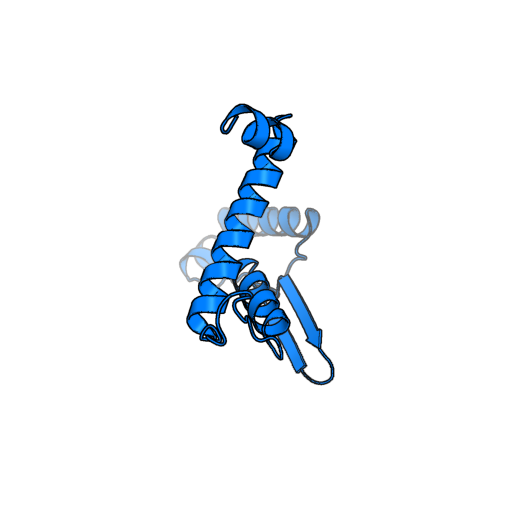69 81 THR A O 1
ATOM 660 N N . ASN A 1 82 ? -22.785 -1.961 9.639 1.00 84.19 82 ASN A N 1
ATOM 661 C CA . ASN A 1 82 ? -21.357 -2.136 9.350 1.00 84.19 82 ASN A CA 1
ATOM 662 C C . ASN A 1 82 ? -20.845 -1.127 8.308 1.00 84.19 82 ASN A C 1
ATOM 664 O O . ASN A 1 82 ? -19.738 -0.626 8.457 1.00 84.19 82 ASN A O 1
ATOM 6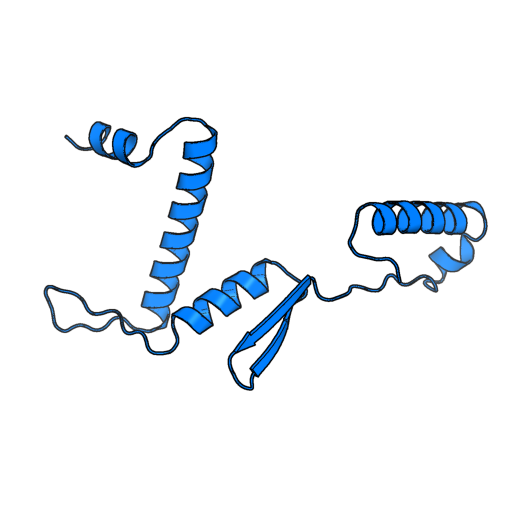68 N N . SER A 1 83 ? -21.654 -0.767 7.305 1.00 85.75 83 SER A N 1
ATOM 669 C CA . SER A 1 83 ? -21.285 0.246 6.305 1.00 85.75 83 SER A CA 1
ATOM 670 C C . SER A 1 83 ? -21.141 1.641 6.915 1.00 85.75 83 SER A C 1
ATOM 672 O O . SER A 1 83 ? -20.165 2.334 6.648 1.00 85.75 83 SER A O 1
ATOM 674 N N . GLN A 1 84 ? -22.071 2.042 7.785 1.00 87.56 84 GLN A N 1
ATOM 675 C CA . GLN A 1 84 ? -21.976 3.314 8.507 1.00 87.56 84 GLN A CA 1
ATOM 676 C C . GLN A 1 84 ? -20.786 3.333 9.467 1.00 87.56 84 GLN A C 1
ATOM 678 O O . GLN A 1 84 ? -20.122 4.356 9.595 1.00 87.56 84 GLN A O 1
ATOM 683 N N . PHE A 1 85 ? -20.507 2.214 10.138 1.00 87.38 85 PHE A N 1
ATOM 684 C CA . PHE A 1 85 ? -19.345 2.108 11.011 1.00 87.38 85 PHE A CA 1
ATOM 685 C C . PHE A 1 85 ? -18.039 2.239 10.220 1.00 87.38 85 PHE A C 1
ATOM 687 O O . PHE A 1 85 ? -17.163 2.992 10.639 1.00 87.38 85 PHE A O 1
ATOM 694 N N . ARG A 1 86 ? -17.948 1.592 9.050 1.00 88.38 86 ARG A N 1
ATOM 695 C CA . ARG A 1 86 ? -16.791 1.715 8.157 1.00 88.38 86 ARG A CA 1
ATOM 696 C C . ARG A 1 86 ? -16.566 3.159 7.714 1.00 88.38 86 ARG A C 1
ATOM 698 O O . ARG A 1 86 ? -15.477 3.677 7.914 1.00 88.38 86 ARG A O 1
ATOM 705 N N . ALA A 1 87 ? -17.611 3.830 7.229 1.00 89.38 87 ALA A N 1
ATOM 706 C CA . ALA A 1 87 ? -17.518 5.227 6.799 1.00 89.38 87 ALA A CA 1
ATOM 707 C C . ALA A 1 87 ? -17.040 6.163 7.927 1.00 89.38 87 ALA A C 1
ATOM 709 O O . ALA A 1 87 ? -16.265 7.086 7.697 1.00 89.38 87 ALA A O 1
ATOM 710 N N . ILE A 1 88 ? -17.471 5.920 9.172 1.00 89.31 88 ILE A N 1
ATOM 711 C CA . ILE A 1 88 ? -16.993 6.685 10.334 1.00 89.31 88 ILE A CA 1
ATOM 712 C C . ILE A 1 88 ? -15.501 6.432 10.585 1.00 89.31 88 ILE A C 1
ATOM 714 O O . ILE A 1 88 ? -14.773 7.373 10.889 1.00 89.31 88 ILE A O 1
ATOM 718 N N . LEU A 1 89 ? -15.040 5.184 10.480 1.00 88.75 89 LEU A N 1
ATOM 719 C CA . LEU A 1 89 ? -13.626 4.845 10.661 1.00 88.75 89 LEU A CA 1
ATOM 720 C C . LEU A 1 89 ? -12.742 5.452 9.569 1.00 88.75 89 LEU A C 1
ATOM 722 O O . LEU A 1 89 ? -11.681 5.979 9.887 1.00 88.75 89 LEU A O 1
ATOM 726 N N . GLU A 1 90 ? -13.192 5.429 8.316 1.00 89.12 90 GLU A N 1
ATOM 727 C CA . GLU A 1 90 ? -12.497 6.068 7.192 1.00 89.12 90 GLU A CA 1
ATOM 728 C C . GLU A 1 90 ? -12.330 7.576 7.440 1.00 89.12 90 GLU A C 1
ATOM 730 O O . GLU A 1 90 ? -11.213 8.089 7.390 1.00 89.12 90 GLU A O 1
ATOM 735 N N . LEU A 1 91 ? -13.399 8.267 7.856 1.00 90.38 91 LEU A N 1
ATOM 736 C CA . LEU A 1 91 ? -13.326 9.684 8.236 1.00 90.38 91 LEU A CA 1
ATOM 737 C C . LEU A 1 91 ? -12.377 9.934 9.420 1.00 90.38 91 LEU A C 1
ATOM 739 O O . LEU A 1 91 ? -11.664 10.936 9.447 1.00 90.38 91 LEU A O 1
ATOM 743 N N . LEU A 1 92 ? -12.349 9.044 10.415 1.00 89.25 92 LEU A N 1
ATOM 744 C CA . LEU A 1 92 ? -11.430 9.171 11.552 1.00 89.25 92 LEU A CA 1
ATOM 745 C C . LEU A 1 92 ? -9.965 9.003 11.133 1.00 89.25 92 LEU A C 1
ATOM 747 O O . LEU A 1 92 ? -9.107 9.718 11.651 1.00 89.25 92 LEU A O 1
ATOM 751 N N . LEU A 1 93 ? -9.675 8.099 10.196 1.00 88.19 93 LEU A N 1
ATOM 752 C CA . LEU A 1 93 ? -8.332 7.943 9.637 1.00 88.19 93 LEU A CA 1
ATOM 753 C C . LEU A 1 93 ? -7.896 9.186 8.861 1.00 88.19 93 LEU A C 1
ATOM 755 O O . LEU A 1 93 ? -6.763 9.638 9.028 1.00 88.19 93 LEU A O 1
ATOM 759 N N . GLU A 1 94 ? -8.788 9.782 8.069 1.00 88.81 94 GLU A N 1
ATOM 760 C CA . GLU A 1 94 ? -8.503 11.049 7.389 1.00 88.81 94 GLU A CA 1
ATOM 761 C C .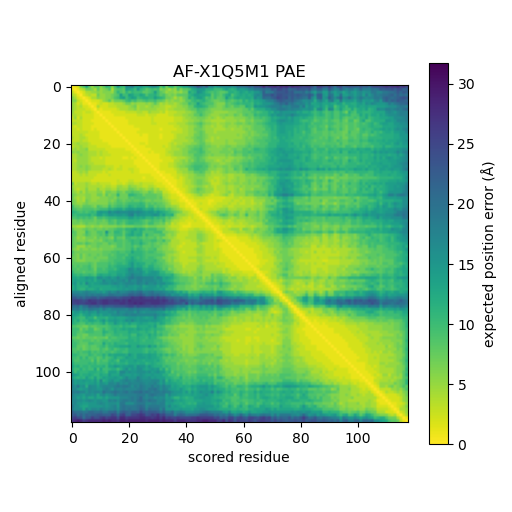 GLU A 1 94 ? -8.167 12.161 8.388 1.00 88.81 94 GLU A C 1
ATOM 763 O O . GLU A 1 94 ? -7.158 12.854 8.235 1.00 88.81 94 GLU A O 1
ATOM 768 N N . VAL A 1 95 ? -8.956 12.295 9.458 1.00 89.81 95 VAL A N 1
ATOM 769 C CA . VAL A 1 95 ? -8.689 13.274 10.521 1.00 89.81 95 VAL A CA 1
ATOM 770 C C . VAL A 1 95 ? -7.342 13.009 11.198 1.00 89.81 95 VAL A C 1
ATOM 772 O O . VAL A 1 95 ? -6.583 13.953 11.415 1.00 89.81 95 VAL A O 1
ATOM 775 N N . ALA A 1 96 ? -6.998 11.751 11.482 1.00 87.44 96 ALA A N 1
ATOM 776 C CA . ALA A 1 96 ? -5.709 11.389 12.073 1.00 87.44 96 ALA A CA 1
ATOM 777 C C . ALA A 1 96 ? -4.523 11.708 11.138 1.00 87.44 96 ALA A C 1
ATOM 779 O O . ALA A 1 96 ? -3.478 12.189 11.586 1.00 87.44 96 ALA A O 1
ATOM 780 N N . ASN A 1 97 ? -4.685 11.509 9.827 1.00 88.50 97 ASN A N 1
ATOM 781 C CA . ASN A 1 97 ? -3.680 11.874 8.827 1.00 88.50 97 ASN A CA 1
ATOM 782 C C . ASN A 1 97 ? -3.468 13.394 8.760 1.00 88.50 97 ASN A C 1
ATOM 784 O O . ASN A 1 97 ? -2.327 13.873 8.692 1.00 88.50 97 ASN A O 1
ATOM 788 N N . ILE A 1 98 ? -4.556 14.166 8.835 1.00 88.56 98 ILE A N 1
ATOM 789 C CA . ILE A 1 98 ? -4.503 15.629 8.918 1.00 88.56 98 ILE A CA 1
ATOM 790 C C . ILE A 1 98 ? -3.826 16.059 10.223 1.00 88.56 98 ILE A C 1
ATOM 792 O O . ILE A 1 98 ? -2.943 16.912 10.192 1.00 88.56 98 ILE A O 1
ATOM 796 N N . GLU A 1 99 ? -4.169 15.448 11.358 1.00 89.00 99 GLU A N 1
ATOM 797 C CA . GLU A 1 99 ? -3.536 15.727 12.649 1.00 89.00 99 GLU A CA 1
ATOM 798 C C . GLU A 1 99 ? -2.021 15.481 12.601 1.00 89.00 99 GLU A C 1
ATOM 800 O O . GLU A 1 99 ? -1.244 16.329 13.039 1.00 89.00 99 GLU A O 1
ATOM 805 N N . SER A 1 100 ? -1.582 14.356 12.029 1.00 88.12 100 SER A N 1
ATOM 806 C CA . SER A 1 100 ? -0.159 14.040 11.843 1.00 88.12 100 SER A CA 1
ATOM 807 C C . SER A 1 100 ? 0.550 15.101 10.994 1.00 88.12 100 SER A C 1
ATOM 809 O O . SER A 1 100 ? 1.642 15.567 11.334 1.00 88.12 100 SER A O 1
ATOM 811 N N . SER A 1 101 ? -0.104 15.553 9.924 1.00 88.81 101 SER A N 1
ATOM 812 C CA . SER A 1 101 ? 0.410 16.616 9.056 1.00 88.81 101 SER A CA 1
ATOM 813 C C . SER A 1 101 ? 0.480 17.967 9.776 1.00 88.81 101 SER A C 1
ATOM 815 O O . SER A 1 101 ? 1.468 18.686 9.643 1.00 88.81 101 SER A O 1
ATOM 817 N N . LEU A 1 102 ? -0.519 18.309 10.589 1.00 88.12 102 LEU A N 1
ATOM 818 C CA . LEU A 1 102 ? -0.533 19.528 11.402 1.00 88.12 102 LEU A CA 1
ATOM 819 C C . LEU A 1 102 ? 0.558 19.508 12.479 1.00 88.12 102 LEU A C 1
ATOM 821 O O . LEU A 1 102 ? 1.274 20.499 12.632 1.00 88.12 102 LEU A O 1
ATOM 825 N N . LYS A 1 103 ? 0.764 18.367 13.148 1.00 89.56 103 LYS A N 1
ATOM 826 C CA . LYS A 1 103 ? 1.841 18.181 14.134 1.00 89.56 103 LYS A CA 1
ATOM 827 C C . LYS A 1 103 ? 3.224 18.380 13.521 1.00 89.56 103 LYS A C 1
ATOM 829 O O . LYS A 1 103 ? 4.052 19.058 14.123 1.00 89.56 103 LYS A O 1
ATOM 834 N N . LYS A 1 104 ? 3.468 17.865 12.307 1.00 88.44 104 LYS A N 1
ATOM 835 C CA . LYS A 1 104 ? 4.724 18.112 11.565 1.00 88.44 104 LYS A CA 1
ATOM 836 C C . LYS A 1 104 ? 4.971 19.601 11.298 1.00 88.44 104 LYS A C 1
ATOM 838 O O . LYS A 1 104 ? 6.118 20.022 11.247 1.00 88.44 104 LYS A O 1
ATOM 843 N N . ASN A 1 105 ? 3.904 20.388 11.178 1.00 87.56 105 ASN A N 1
ATOM 844 C CA . ASN A 1 105 ? 3.957 21.839 11.005 1.00 87.56 105 ASN A CA 1
ATOM 845 C C . ASN A 1 105 ? 3.901 22.616 12.339 1.00 87.56 105 ASN A C 1
ATOM 847 O O . ASN A 1 105 ? 3.712 23.830 12.335 1.00 87.56 105 ASN A O 1
ATOM 851 N N . GLY A 1 106 ? 4.047 21.940 13.485 1.00 87.44 106 GLY A N 1
ATOM 852 C CA . GLY A 1 106 ? 4.064 22.567 14.812 1.00 87.44 106 GLY A CA 1
ATOM 853 C C . GLY A 1 106 ? 2.690 22.980 15.351 1.00 87.44 106 GLY A C 1
ATOM 854 O O . GLY A 1 106 ? 2.613 23.698 16.348 1.00 87.44 106 GLY A O 1
ATOM 855 N N . VAL A 1 107 ? 1.598 22.543 14.717 1.00 85.06 107 VAL A N 1
ATOM 856 C CA . VAL A 1 107 ? 0.229 22.841 15.151 1.00 85.06 107 VAL A CA 1
ATOM 857 C C . VAL A 1 107 ? -0.340 21.645 15.907 1.00 85.06 107 VAL A C 1
ATOM 859 O O . VAL A 1 107 ? -0.565 20.577 15.342 1.00 85.06 107 VAL A O 1
ATOM 862 N N . GLU A 1 108 ? -0.623 21.831 17.194 1.00 84.50 108 GLU A N 1
ATOM 863 C CA . GLU A 1 108 ? -1.371 20.850 17.982 1.00 84.50 108 GLU A CA 1
ATOM 864 C C . GLU A 1 108 ? -2.877 21.019 17.752 1.00 84.50 108 GLU A C 1
ATOM 866 O O . GLU A 1 108 ? -3.447 22.082 18.019 1.00 84.50 108 GLU A O 1
ATOM 871 N N . LEU A 1 109 ? -3.523 19.947 17.286 1.00 80.19 109 LEU A N 1
ATOM 872 C CA . LEU A 1 109 ? -4.952 19.925 16.974 1.00 80.19 109 LEU A CA 1
ATOM 873 C C . LEU A 1 109 ? -5.814 20.299 18.189 1.00 80.19 109 LEU A C 1
ATOM 875 O O . LEU A 1 109 ? -6.739 21.092 18.053 1.00 80.19 109 LEU A O 1
ATOM 879 N N . GLU A 1 110 ? -5.481 19.807 19.386 1.00 80.62 110 GLU A N 1
ATOM 880 C CA . GLU A 1 110 ? -6.216 20.127 20.619 1.00 80.62 110 GLU A CA 1
ATOM 881 C C . GLU A 1 110 ? -6.210 21.631 20.919 1.00 80.62 110 GLU A C 1
ATOM 883 O O . GLU A 1 110 ? -7.269 22.237 21.101 1.00 80.62 110 GLU A O 1
ATOM 888 N N . LYS A 1 111 ? -5.024 22.256 20.889 1.00 81.75 111 LYS A N 1
ATOM 889 C CA . LYS A 1 111 ? -4.862 23.706 21.082 1.00 81.75 111 LYS A CA 1
ATOM 890 C C . LYS A 1 111 ? -5.596 24.503 20.003 1.00 81.75 111 LYS A C 1
ATOM 892 O O . LYS A 1 111 ? -6.127 25.576 20.284 1.00 81.75 111 LYS A O 1
ATOM 897 N N . TYR A 1 112 ? -5.621 24.001 18.769 1.00 80.75 112 TYR A N 1
ATOM 898 C CA . TYR A 1 112 ? -6.335 24.633 17.663 1.00 80.75 112 TYR A CA 1
ATOM 899 C C . TYR A 1 112 ? -7.860 24.556 17.837 1.00 80.75 112 TYR A C 1
ATOM 901 O O . TYR A 1 112 ? -8.544 25.572 17.718 1.00 80.75 112 TYR A O 1
ATOM 909 N N . CYS A 1 113 ? -8.397 23.380 18.172 1.00 80.62 113 CYS A N 1
ATOM 910 C CA . CYS A 1 113 ? -9.828 23.171 18.387 1.00 80.62 113 CYS A CA 1
ATOM 911 C C . CYS A 1 113 ? -10.359 23.987 19.573 1.00 80.62 113 CYS A C 1
ATOM 913 O O . CYS A 1 113 ? -11.406 24.619 19.443 1.00 80.62 113 CYS A O 1
ATOM 915 N N . GLN A 1 114 ? -9.610 24.057 20.680 1.00 81.12 114 GLN A N 1
ATOM 916 C CA . GLN A 1 114 ? -9.962 24.882 21.846 1.00 81.12 114 GLN A CA 1
ATOM 917 C C . GLN A 1 114 ? -10.029 26.381 21.522 1.00 81.12 114 GLN A C 1
ATOM 919 O O . GLN A 1 114 ? -10.851 27.097 22.080 1.00 81.12 114 GLN A O 1
ATOM 924 N N . LYS A 1 115 ? -9.196 26.877 20.599 1.00 78.69 115 LYS A N 1
ATOM 925 C CA . LYS A 1 115 ? -9.231 28.287 20.170 1.00 78.69 115 LYS A CA 1
ATOM 926 C C . LYS A 1 115 ? -10.390 28.611 19.224 1.00 78.69 115 LYS A C 1
ATOM 928 O O . LYS A 1 115 ? -10.736 29.781 19.084 1.00 78.69 115 LYS A O 1
ATOM 933 N N . ARG A 1 116 ? -10.947 27.611 18.533 1.00 72.62 116 ARG A N 1
ATOM 934 C CA . ARG A 1 116 ? -11.972 27.804 17.491 1.00 72.62 116 ARG A CA 1
ATOM 935 C C . ARG A 1 116 ? -13.405 27.710 18.027 1.00 72.62 116 ARG A C 1
ATOM 937 O O . ARG A 1 116 ? -14.299 28.295 17.424 1.00 72.62 116 ARG A O 1
ATOM 944 N N . HIS A 1 117 ? -13.607 27.025 19.150 1.00 58.25 117 HIS A N 1
ATOM 945 C CA . HIS A 1 117 ? -14.873 26.983 19.882 1.00 58.25 117 HIS A CA 1
ATOM 946 C C . HIS A 1 117 ? -14.655 27.398 21.348 1.00 58.25 117 HIS A C 1
ATOM 948 O O . HIS A 1 117 ? -14.319 26.530 22.154 1.00 58.25 117 HIS A O 1
ATOM 954 N N . PRO A 1 118 ? -14.805 28.695 21.689 1.00 49.25 118 PRO A N 1
ATOM 955 C CA . PRO A 1 118 ? -15.005 29.118 23.074 1.00 49.25 118 PRO A CA 1
ATOM 956 C C . PRO A 1 118 ? -16.371 28.673 23.618 1.00 49.25 118 PRO A C 1
ATOM 958 O O . PRO A 1 118 ? -17.326 28.547 22.813 1.00 49.25 118 PRO A O 1
#